Protein AF-A0A0F9CF23-F1 (afdb_monomer_lite)

Radius of gyration: 11.0 Å; chains: 1; bounding box: 32×24×25 Å

Foldseek 3Di:
DDPQLVVDDQQFWKAFPPDRWIWGFNDGDPVQQKTWTQTCDDPRHRDTDIDHSVRIDGPPPDD

pLDDT: mean 73.02, std 12.84, range [36.28, 87.44]

Organism: NCBI:txid412755

Sequence (63 aa):
MPLISRQFKKGDAVKEVGTNLKGVITKVEKIVERIKVEMLDGEEEGYEAWYDVEEFVLFKKKK

Structure (mmCIF, N/CA/C/O backbone):
data_AF-A0A0F9CF23-F1
#
_entry.id   AF-A0A0F9CF23-F1
#
loop_
_atom_site.group_PDB
_atom_site.id
_atom_site.type_symbol
_atom_site.label_atom_id
_atom_site.label_alt_id
_atom_site.label_comp_id
_atom_site.label_asym_id
_atom_site.label_entity_id
_atom_site.label_seq_id
_atom_site.pdbx_PDB_ins_code
_atom_site.Cartn_x
_atom_site.Cartn_y
_atom_site.Cartn_z
_atom_site.occupancy
_atom_site.B_iso_or_equiv
_atom_site.auth_seq_id
_atom_site.auth_comp_id
_atom_site.auth_asym_id
_atom_site.auth_atom_id
_atom_site.pdbx_PDB_model_num
ATOM 1 N N . MET A 1 1 ? -21.319 7.230 4.272 1.00 50.50 1 MET A N 1
ATOM 2 C CA . MET A 1 1 ? -20.166 6.311 4.390 1.00 50.50 1 MET A CA 1
ATOM 3 C C . MET A 1 1 ? -19.541 6.201 3.015 1.00 50.50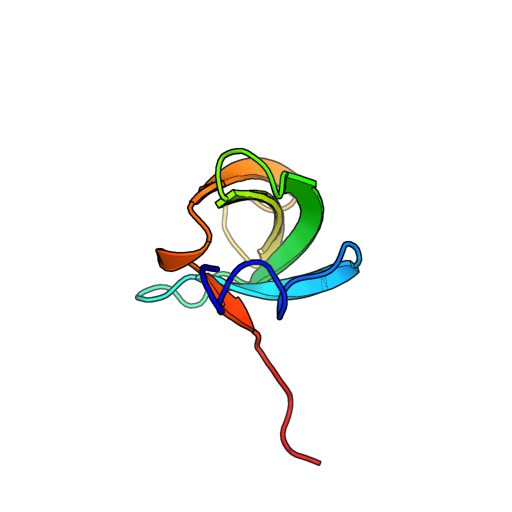 1 MET A C 1
ATOM 5 O O . MET A 1 1 ? -20.267 5.830 2.097 1.00 50.50 1 MET A O 1
ATOM 9 N N . PRO A 1 2 ? -18.267 6.558 2.851 1.00 48.19 2 PRO A N 1
ATOM 10 C CA . PRO A 1 2 ? -17.602 6.468 1.562 1.00 48.19 2 PRO A CA 1
ATOM 11 C C . PRO A 1 2 ? -17.473 4.988 1.164 1.00 48.19 2 PRO A C 1
ATOM 13 O O . PRO A 1 2 ? -17.098 4.122 1.955 1.00 48.19 2 PRO A O 1
ATOM 16 N N . LEU A 1 3 ? -17.931 4.669 -0.046 1.00 56.31 3 LEU A N 1
ATOM 17 C CA . LEU A 1 3 ? -18.096 3.299 -0.557 1.00 56.31 3 LEU A CA 1
ATOM 18 C C . LEU A 1 3 ? -16.768 2.668 -1.015 1.00 56.31 3 LEU A C 1
ATOM 20 O O . LEU A 1 3 ? -16.717 1.472 -1.304 1.00 56.31 3 LEU A O 1
ATOM 24 N N . ILE A 1 4 ? -15.709 3.471 -1.095 1.00 57.09 4 ILE A N 1
ATOM 25 C CA . ILE A 1 4 ? -14.453 3.158 -1.780 1.00 57.09 4 ILE A CA 1
ATOM 26 C C . ILE A 1 4 ? -13.493 2.421 -0.834 1.00 57.09 4 ILE A C 1
ATOM 28 O O . ILE A 1 4 ? -13.060 1.310 -1.137 1.00 57.09 4 ILE A O 1
ATOM 32 N N . SER A 1 5 ? -13.288 2.927 0.385 1.00 55.84 5 SER A N 1
ATOM 33 C CA . SER A 1 5 ? -12.456 2.294 1.427 1.00 55.84 5 SER A CA 1
ATOM 34 C C . SER A 1 5 ? -12.956 0.917 1.906 1.00 55.84 5 SER A C 1
ATOM 36 O O . SER A 1 5 ? -12.207 0.149 2.511 1.00 55.84 5 SER A O 1
ATOM 38 N N . ARG A 1 6 ? -14.213 0.549 1.617 1.00 63.28 6 ARG A N 1
ATOM 39 C CA . ARG A 1 6 ? -14.757 -0.804 1.855 1.00 63.28 6 ARG A CA 1
ATOM 40 C C . ARG A 1 6 ? -14.306 -1.842 0.829 1.00 63.28 6 ARG A C 1
ATOM 42 O O . ARG A 1 6 ? -14.395 -3.037 1.118 1.00 63.28 6 ARG A O 1
ATOM 49 N N . GLN A 1 7 ? -13.896 -1.407 -0.358 1.00 67.81 7 GLN A N 1
ATOM 50 C CA . GLN A 1 7 ? -13.515 -2.306 -1.443 1.00 67.81 7 GLN A CA 1
ATOM 51 C C . GLN A 1 7 ? -12.062 -2.766 -1.306 1.00 67.81 7 GLN A C 1
ATOM 53 O O . GLN A 1 7 ? -11.766 -3.898 -1.673 1.00 67.81 7 GLN A O 1
ATOM 58 N N . PHE A 1 8 ? -11.197 -1.932 -0.726 1.00 76.00 8 PHE A N 1
ATOM 59 C CA . PHE A 1 8 ? -9.778 -2.217 -0.531 1.00 76.00 8 PHE A CA 1
ATOM 60 C C . PHE A 1 8 ? -9.509 -2.988 0.762 1.00 76.00 8 PHE A C 1
ATOM 62 O O . PHE A 1 8 ? -9.951 -2.604 1.850 1.00 76.00 8 PHE A O 1
ATOM 69 N N . LYS A 1 9 ? -8.742 -4.073 0.661 1.00 79.81 9 LYS A N 1
ATOM 70 C CA . LYS A 1 9 ? -8.240 -4.834 1.805 1.00 79.81 9 LYS A CA 1
ATOM 71 C C . LYS A 1 9 ? -6.730 -4.974 1.721 1.00 79.81 9 LYS A C 1
ATOM 73 O O . LYS A 1 9 ? -6.127 -4.932 0.656 1.00 79.81 9 LYS A O 1
ATOM 78 N N . LYS A 1 10 ? -6.113 -5.192 2.881 1.00 83.94 10 LYS A N 1
ATOM 79 C CA . LYS A 1 10 ? -4.713 -5.607 2.941 1.00 83.94 10 LYS A CA 1
ATOM 80 C C . LYS A 1 10 ? -4.533 -6.902 2.136 1.00 83.94 10 LYS A C 1
ATOM 82 O O . LYS A 1 10 ? -5.270 -7.860 2.364 1.00 83.94 10 LYS A O 1
ATOM 87 N N . GLY A 1 11 ? -3.557 -6.915 1.238 1.00 83.44 11 GLY A N 1
ATOM 88 C CA . GLY A 1 11 ? -3.257 -8.004 0.315 1.00 83.44 11 GLY A CA 1
ATOM 89 C C . GLY A 1 11 ? -3.951 -7.888 -1.043 1.00 83.44 11 GLY A C 1
ATOM 90 O O . GLY A 1 11 ? -3.646 -8.686 -1.925 1.00 83.44 11 GLY A O 1
ATOM 91 N N . ASP A 1 12 ? -4.858 -6.924 -1.242 1.00 83.94 12 ASP A N 1
ATOM 92 C CA . ASP A 1 12 ? -5.416 -6.678 -2.571 1.00 83.94 12 ASP A CA 1
ATOM 93 C C . ASP A 1 12 ? -4.350 -6.081 -3.491 1.00 83.94 12 ASP A C 1
ATOM 95 O O . ASP A 1 12 ? -3.627 -5.155 -3.117 1.00 83.94 12 ASP A O 1
ATOM 99 N N . ALA A 1 13 ? -4.298 -6.604 -4.715 1.00 83.88 13 ALA A N 1
ATOM 100 C CA . ALA A 1 13 ? -3.518 -6.022 -5.790 1.00 83.88 13 ALA A CA 1
ATOM 101 C C . ALA A 1 13 ? -4.277 -4.826 -6.375 1.00 83.88 13 ALA A C 1
ATOM 103 O O . ALA A 1 13 ? -5.421 -4.937 -6.835 1.00 83.88 13 ALA A O 1
ATOM 104 N N . VAL A 1 14 ? -3.617 -3.681 -6.367 1.00 81.56 14 VAL A N 1
ATOM 105 C CA . VAL A 1 14 ? -4.119 -2.427 -6.907 1.00 81.56 14 VAL A CA 1
ATOM 106 C C . VAL A 1 14 ? -3.260 -1.985 -8.072 1.00 81.56 14 VAL A C 1
ATOM 108 O O . VAL A 1 14 ? -2.096 -2.363 -8.206 1.00 81.56 14 VAL A O 1
ATOM 111 N N . LYS A 1 15 ? -3.871 -1.198 -8.945 1.00 82.94 15 LYS A N 1
ATOM 112 C CA . LYS A 1 15 ? -3.190 -0.559 -10.056 1.00 82.94 15 LYS A CA 1
ATOM 113 C C . LYS A 1 15 ? -3.437 0.936 -9.958 1.00 82.94 15 LYS A C 1
ATOM 115 O O . LYS A 1 15 ? -4.581 1.343 -9.744 1.00 82.94 15 L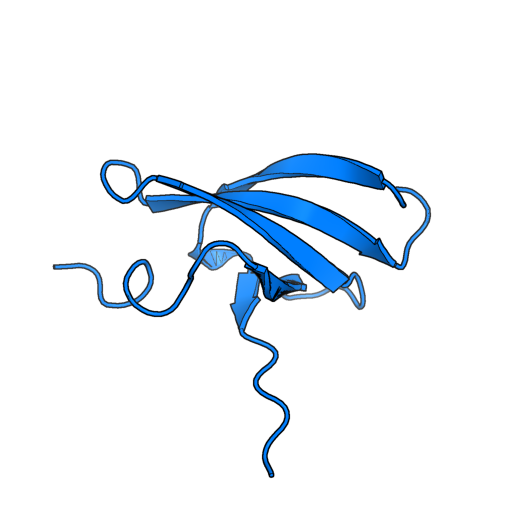YS A O 1
ATOM 120 N N . GLU A 1 16 ? -2.378 1.718 -10.087 1.00 76.88 16 GLU A N 1
ATOM 121 C CA . GLU A 1 16 ? -2.479 3.175 -10.084 1.00 76.88 16 GLU A CA 1
ATOM 122 C C . GLU A 1 16 ? -3.230 3.654 -11.336 1.00 76.88 16 GLU A C 1
ATOM 124 O O . GLU A 1 16 ? -3.056 3.115 -12.436 1.00 76.88 16 GLU A O 1
ATOM 129 N N . VAL A 1 17 ? -4.120 4.634 -11.178 1.00 70.62 17 VAL A N 1
ATOM 130 C CA . VAL A 1 17 ? -4.886 5.189 -12.297 1.00 70.62 17 VAL A CA 1
ATOM 131 C C . VAL A 1 17 ? -4.004 6.157 -13.081 1.00 70.62 17 VAL A C 1
ATOM 133 O O . VAL A 1 17 ? -3.578 7.178 -12.565 1.00 70.62 17 VAL A O 1
ATOM 136 N N . GLY A 1 18 ? -3.766 5.858 -14.358 1.00 69.19 18 GLY A N 1
ATOM 137 C CA . GLY A 1 18 ? -2.914 6.674 -15.235 1.00 69.19 18 GLY A CA 1
ATOM 138 C C . GLY A 1 18 ? -1.552 6.045 -15.514 1.00 69.19 18 GLY A C 1
ATOM 139 O O . GLY A 1 18 ? -0.971 6.311 -16.565 1.00 69.19 18 GLY A O 1
ATOM 140 N N . THR A 1 19 ? -1.120 5.108 -14.669 1.00 67.50 19 THR A N 1
ATO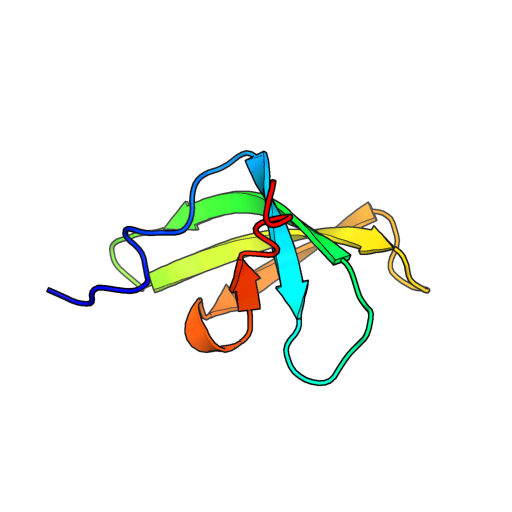M 141 C CA . THR A 1 19 ? 0.159 4.403 -14.810 1.00 67.50 19 THR A CA 1
ATOM 142 C C . THR A 1 19 ? -0.066 2.889 -14.936 1.00 67.50 19 THR A C 1
ATOM 144 O O . THR A 1 19 ? -1.123 2.350 -14.606 1.00 67.50 19 THR A O 1
ATOM 147 N N . ASN A 1 20 ? 0.907 2.148 -15.481 1.00 69.62 20 ASN A N 1
ATOM 148 C CA . ASN A 1 20 ? 0.856 0.676 -15.495 1.00 69.62 20 ASN A CA 1
ATOM 149 C C . ASN A 1 20 ? 1.419 0.038 -14.213 1.00 69.62 20 ASN A C 1
ATOM 151 O O . ASN A 1 20 ? 1.479 -1.190 -14.141 1.00 69.62 20 ASN A O 1
ATOM 155 N N . LEU A 1 21 ? 1.781 0.860 -13.222 1.00 72.94 21 LEU A N 1
ATOM 156 C CA . LEU A 1 21 ? 2.321 0.433 -11.937 1.00 72.94 21 LEU A CA 1
ATOM 157 C C . LEU A 1 21 ? 1.290 -0.405 -11.182 1.00 72.94 21 LEU A C 1
ATOM 159 O O . LEU A 1 21 ? 0.112 -0.044 -11.064 1.00 72.94 21 LEU A O 1
ATOM 163 N N . LYS A 1 22 ? 1.748 -1.553 -10.692 1.00 82.25 22 LYS A N 1
ATOM 164 C CA . LYS A 1 22 ? 0.961 -2.451 -9.851 1.00 82.25 22 LYS A CA 1
ATOM 165 C C . LYS A 1 22 ? 1.564 -2.446 -8.467 1.00 82.25 22 LYS A C 1
ATOM 167 O O . LYS A 1 22 ? 2.779 -2.503 -8.323 1.00 82.25 22 LYS A O 1
ATOM 172 N N . GLY A 1 23 ? 0.705 -2.478 -7.465 1.00 86.75 23 GLY A N 1
ATOM 173 C CA . GLY A 1 23 ? 1.122 -2.639 -6.087 1.00 86.75 23 GLY A CA 1
ATOM 174 C C . GLY A 1 23 ? 0.174 -3.531 -5.309 1.00 86.75 23 GLY A C 1
ATOM 175 O O . GLY A 1 23 ? -0.886 -3.930 -5.793 1.00 86.75 23 GLY A O 1
ATOM 176 N N . VAL A 1 24 ? 0.566 -3.860 -4.089 1.00 87.31 24 VAL A N 1
ATOM 177 C CA . VAL A 1 24 ? -0.239 -4.609 -3.132 1.00 87.31 24 VAL A CA 1
ATOM 178 C C . VAL A 1 24 ? -0.463 -3.753 -1.909 1.00 87.31 24 VAL A C 1
ATOM 180 O O . VAL A 1 24 ? 0.451 -3.143 -1.367 1.00 87.31 24 VAL A O 1
ATOM 183 N N . ILE A 1 25 ? -1.701 -3.721 -1.437 1.00 87.44 25 ILE A N 1
ATOM 184 C CA . ILE A 1 25 ? -2.024 -2.962 -0.239 1.00 87.44 25 ILE A CA 1
ATOM 185 C C . ILE A 1 25 ? -1.435 -3.665 0.986 1.00 87.44 25 ILE A C 1
ATOM 187 O O . ILE A 1 25 ? -1.877 -4.750 1.363 1.00 87.44 25 ILE A O 1
ATOM 191 N N . THR A 1 26 ? -0.502 -3.029 1.686 1.00 86.44 26 THR A N 1
ATOM 192 C CA . THR A 1 26 ? 0.061 -3.542 2.943 1.00 86.44 26 THR A CA 1
ATOM 193 C C . THR A 1 26 ? -0.720 -3.062 4.163 1.00 86.44 26 THR A C 1
ATOM 195 O O . THR A 1 26 ? -0.743 -3.748 5.195 1.00 86.44 26 THR A O 1
ATOM 198 N N . LYS A 1 27 ? -1.426 -1.926 4.063 1.00 86.69 27 LYS A N 1
ATOM 199 C CA . LYS A 1 27 ? -2.255 -1.376 5.148 1.00 86.69 27 LYS A CA 1
ATOM 200 C C . LYS A 1 27 ? -3.429 -0.554 4.609 1.00 86.69 27 LYS A C 1
ATOM 202 O O . LYS A 1 27 ? -3.298 0.124 3.604 1.00 86.69 27 LYS A O 1
ATOM 207 N N . VAL A 1 28 ? -4.573 -0.593 5.293 1.00 83.38 28 VAL A N 1
ATOM 208 C CA . VAL A 1 28 ? -5.755 0.225 4.964 1.00 83.38 28 VAL A CA 1
ATOM 209 C C . VAL A 1 28 ? -6.151 1.021 6.197 1.00 83.38 28 VAL A C 1
ATOM 211 O O . VAL A 1 28 ? -6.402 0.438 7.254 1.00 83.38 28 VAL A O 1
ATOM 214 N N . GLU A 1 29 ? -6.247 2.335 6.059 1.00 83.31 29 GLU A N 1
ATOM 215 C CA . GLU A 1 29 ? -6.669 3.257 7.101 1.00 83.31 29 GLU A CA 1
ATOM 216 C C . GLU A 1 29 ? -8.046 3.835 6.759 1.00 83.31 29 GLU A C 1
ATOM 218 O O . GLU A 1 29 ? -8.203 4.731 5.938 1.00 83.31 29 GLU A O 1
ATOM 223 N N . LYS A 1 30 ? -9.083 3.283 7.395 1.00 73.50 30 LYS A N 1
ATOM 224 C CA . LYS A 1 30 ? -10.493 3.591 7.089 1.00 73.50 30 LYS A CA 1
ATOM 225 C C . LYS A 1 30 ? -10.976 4.937 7.633 1.00 73.50 30 LYS A C 1
ATOM 227 O O . LYS A 1 30 ? -12.055 5.375 7.260 1.00 73.50 30 LYS A O 1
ATOM 232 N N . ILE A 1 31 ? -10.228 5.536 8.560 1.00 75.44 31 ILE A N 1
ATOM 233 C CA . ILE A 1 31 ? -10.604 6.792 9.226 1.00 75.44 31 ILE A CA 1
ATOM 234 C C . ILE A 1 31 ? -10.334 7.980 8.300 1.00 75.44 31 ILE A C 1
ATOM 236 O O . ILE A 1 31 ? -11.175 8.861 8.180 1.00 75.44 31 ILE A O 1
ATOM 240 N N . VAL A 1 32 ? -9.175 7.965 7.641 1.00 74.25 32 VAL A N 1
ATOM 241 C CA . VAL A 1 32 ? -8.704 9.012 6.720 1.00 74.25 32 VAL A CA 1
ATOM 242 C C . VAL A 1 32 ? -8.759 8.580 5.253 1.00 74.25 32 VAL A C 1
ATOM 244 O O . VAL A 1 32 ? -8.307 9.317 4.395 1.00 74.25 32 VAL A O 1
ATOM 247 N N . GLU A 1 33 ? -9.281 7.382 4.975 1.00 77.12 33 GLU A N 1
ATOM 248 C CA . GLU A 1 33 ? -9.393 6.804 3.628 1.00 77.12 33 GLU A CA 1
ATOM 249 C C . GLU A 1 33 ? -8.067 6.687 2.866 1.00 77.12 33 GLU A C 1
ATOM 251 O O . GLU A 1 33 ? -7.991 6.900 1.661 1.00 77.12 33 GLU A O 1
ATOM 256 N N . ARG A 1 34 ? -7.012 6.264 3.565 1.00 83.75 34 ARG A N 1
ATOM 257 C CA . ARG A 1 34 ? -5.690 6.051 2.966 1.00 83.75 34 ARG A CA 1
ATOM 258 C C . ARG A 1 34 ? -5.312 4.589 2.926 1.00 83.75 34 ARG A C 1
ATOM 260 O O . ARG A 1 34 ? -5.658 3.815 3.820 1.00 83.75 34 ARG A O 1
ATOM 267 N N . ILE A 1 35 ? -4.561 4.206 1.908 1.00 84.62 35 ILE A N 1
ATOM 268 C CA . ILE A 1 35 ? -3.986 2.873 1.769 1.00 84.62 35 ILE A CA 1
ATOM 269 C C . ILE A 1 35 ? -2.475 2.978 1.661 1.00 84.62 35 ILE A C 1
ATOM 271 O O . ILE A 1 35 ? -1.936 3.852 0.995 1.00 84.62 35 ILE A O 1
ATOM 275 N N . LYS A 1 36 ? -1.782 2.078 2.347 1.00 86.31 36 LYS A N 1
ATOM 276 C CA . LYS A 1 36 ? -0.356 1.871 2.153 1.00 86.31 36 LYS A CA 1
ATOM 277 C C . LYS A 1 36 ? -0.202 0.812 1.080 1.00 86.31 36 LYS A C 1
ATOM 279 O O . LYS A 1 36 ? -0.734 -0.289 1.246 1.00 86.31 36 LYS A O 1
ATOM 284 N N . VAL A 1 37 ? 0.467 1.165 -0.005 1.00 85.69 37 VAL A N 1
ATOM 285 C CA . VAL A 1 37 ? 0.667 0.298 -1.164 1.00 85.6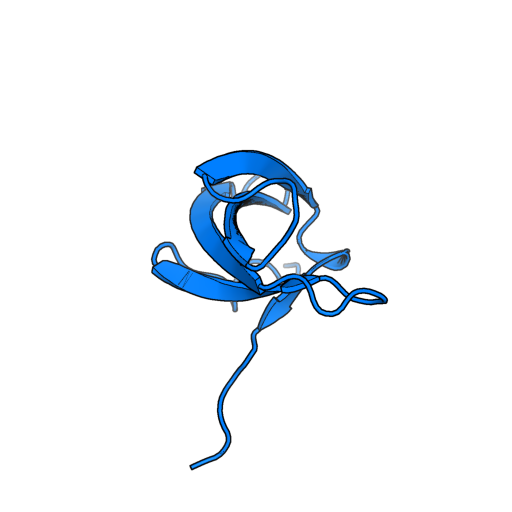9 37 VAL A CA 1
ATOM 286 C C . VAL A 1 37 ? 2.159 0.039 -1.303 1.00 85.69 37 VAL A C 1
ATOM 288 O O . VAL A 1 37 ? 2.962 0.965 -1.237 1.00 85.69 37 VAL A O 1
ATOM 291 N N . GLU A 1 38 ? 2.507 -1.231 -1.456 1.00 86.94 38 GLU A N 1
ATOM 292 C CA . GLU A 1 38 ? 3.838 -1.704 -1.817 1.00 86.94 38 GLU A CA 1
ATOM 293 C C . GLU A 1 38 ? 3.859 -1.947 -3.322 1.00 86.94 38 GLU A C 1
ATOM 295 O O . GLU A 1 38 ? 3.099 -2.779 -3.824 1.00 86.94 38 GLU A O 1
ATOM 300 N N . MET A 1 39 ? 4.671 -1.193 -4.055 1.00 84.56 39 MET A N 1
ATOM 301 C CA . MET A 1 39 ? 4.759 -1.324 -5.507 1.00 84.56 39 MET A CA 1
ATOM 302 C C . MET A 1 39 ? 5.504 -2.616 -5.876 1.00 84.56 39 MET A C 1
ATOM 304 O O . MET A 1 39 ? 6.594 -2.886 -5.378 1.00 84.56 39 MET A O 1
ATOM 308 N N . LEU A 1 40 ? 4.895 -3.422 -6.749 1.00 77.19 40 LEU A N 1
ATOM 309 C CA . LEU A 1 40 ? 5.414 -4.712 -7.218 1.00 77.19 40 LEU A CA 1
ATOM 310 C C . LEU A 1 40 ? 6.063 -4.646 -8.607 1.00 77.19 40 LEU A C 1
ATOM 312 O O . LEU A 1 40 ? 6.652 -5.629 -9.037 1.00 77.19 40 LEU A O 1
ATOM 316 N N . ASP A 1 41 ? 5.838 -3.569 -9.358 1.00 69.12 41 ASP A N 1
ATOM 317 C CA . ASP A 1 41 ? 6.106 -3.521 -10.799 1.00 69.12 41 ASP A CA 1
ATOM 318 C C . ASP A 1 41 ? 6.458 -2.066 -11.157 1.00 69.12 41 ASP A C 1
ATOM 320 O O . ASP A 1 41 ? 5.591 -1.20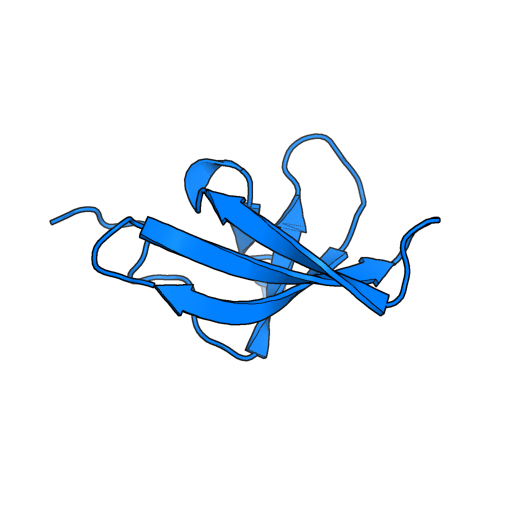0 -11.024 1.00 69.12 41 ASP A O 1
ATOM 324 N N . GLY A 1 42 ? 7.710 -1.782 -11.543 1.00 65.31 42 GLY A N 1
ATOM 325 C CA . GLY A 1 42 ? 8.200 -0.438 -11.905 1.00 65.31 42 GLY A CA 1
ATOM 326 C C . GLY A 1 42 ? 9.647 -0.151 -11.472 1.00 65.31 42 GLY A C 1
ATOM 327 O O . GLY A 1 42 ? 10.302 -1.004 -10.885 1.00 65.31 42 GLY A O 1
ATOM 328 N N . GLU A 1 43 ? 10.145 1.066 -11.730 1.00 64.00 43 GLU A N 1
ATOM 329 C CA . GLU A 1 43 ? 11.456 1.540 -11.224 1.00 64.00 43 GLU A CA 1
ATOM 330 C C . GLU A 1 43 ? 11.509 1.633 -9.681 1.00 64.00 43 GLU A C 1
ATOM 332 O O . GLU A 1 43 ? 12.592 1.649 -9.103 1.00 64.00 43 GLU A O 1
ATOM 337 N N . GLU A 1 44 ? 10.350 1.636 -9.014 1.00 62.81 44 GLU A N 1
ATOM 338 C CA . GLU A 1 44 ? 10.185 1.713 -7.553 1.00 62.81 44 GLU A CA 1
ATOM 339 C C . GLU A 1 44 ? 9.764 0.366 -6.924 1.00 62.81 44 GLU A C 1
ATOM 341 O O . GLU A 1 44 ? 9.037 0.326 -5.929 1.00 62.81 44 GLU A O 1
ATOM 346 N N . GLU A 1 45 ? 10.183 -0.758 -7.515 1.00 67.62 45 GLU A N 1
ATOM 347 C CA . GLU A 1 45 ? 9.900 -2.102 -6.993 1.00 67.62 45 GLU A CA 1
ATOM 348 C C . GLU A 1 45 ? 10.376 -2.244 -5.531 1.00 67.62 45 GLU A C 1
ATOM 350 O O . GLU A 1 45 ? 11.552 -2.054 -5.213 1.00 67.62 45 GLU A O 1
ATOM 355 N N . GLY A 1 46 ? 9.443 -2.556 -4.622 1.00 73.12 46 GLY A N 1
ATOM 356 C CA . GLY A 1 46 ? 9.700 -2.672 -3.182 1.00 73.12 46 GLY A CA 1
ATOM 357 C C . GLY A 1 46 ? 9.555 -1.372 -2.381 1.00 73.12 46 GLY A C 1
ATOM 358 O O . GLY A 1 46 ? 9.808 -1.377 -1.174 1.00 73.12 46 GLY A O 1
ATOM 359 N N . TYR A 1 47 ? 9.137 -0.266 -3.006 1.00 79.75 47 TYR A N 1
ATOM 360 C CA . TYR A 1 47 ? 8.819 0.963 -2.282 1.00 79.75 47 TYR A CA 1
ATOM 361 C C . TYR A 1 47 ? 7.415 0.901 -1.669 1.00 79.75 47 TYR A C 1
ATOM 363 O O . TYR A 1 47 ? 6.447 0.481 -2.308 1.00 79.75 47 TYR A O 1
ATOM 371 N N . GLU A 1 48 ? 7.300 1.346 -0.416 1.00 81.12 48 GLU A N 1
ATOM 372 C CA . GLU A 1 48 ? 6.029 1.450 0.294 1.00 81.12 48 GLU A CA 1
ATOM 373 C C . GLU A 1 48 ? 5.678 2.914 0.563 1.00 81.12 48 GLU A C 1
ATOM 375 O O . GLU A 1 48 ? 6.337 3.583 1.364 1.00 81.12 48 GLU A O 1
ATOM 380 N N . ALA A 1 49 ? 4.571 3.382 -0.007 1.00 82.75 49 ALA A N 1
ATOM 381 C CA . ALA A 1 49 ? 4.064 4.729 0.228 1.00 82.75 49 ALA A CA 1
ATOM 382 C C 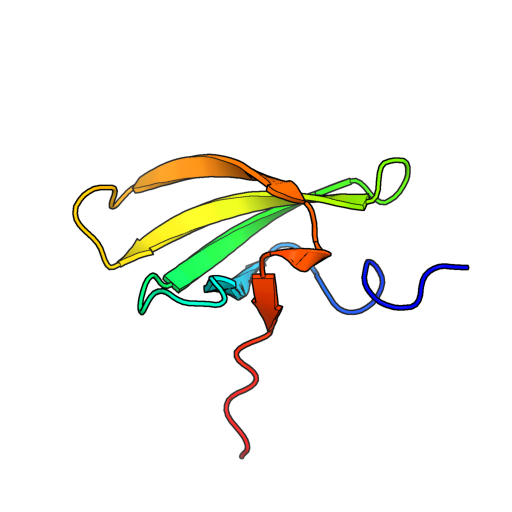. ALA A 1 49 ? 2.584 4.727 0.623 1.00 82.75 49 ALA A C 1
ATOM 384 O O . ALA A 1 49 ? 1.847 3.755 0.432 1.00 82.75 49 ALA A O 1
ATOM 385 N N . TRP A 1 50 ? 2.177 5.819 1.269 1.00 86.06 50 TRP A N 1
ATOM 386 C CA . TRP A 1 50 ? 0.784 6.081 1.607 1.00 86.06 50 TRP A CA 1
ATOM 387 C C . TRP A 1 50 ? 0.129 6.850 0.474 1.00 86.06 50 TRP A C 1
ATOM 389 O O . TRP A 1 50 ? 0.626 7.902 0.086 1.00 86.06 50 TRP A O 1
ATOM 399 N N . TYR A 1 51 ? -1.012 6.347 0.030 1.00 80.69 51 TYR A N 1
ATOM 400 C CA . TYR A 1 51 ? -1.796 6.923 -1.045 1.00 80.69 51 TYR A CA 1
ATOM 401 C C . TYR A 1 51 ? -3.253 7.076 -0.632 1.00 80.69 51 TYR A C 1
ATOM 403 O O . TYR A 1 51 ? -3.763 6.339 0.223 1.00 80.69 51 TYR A O 1
ATOM 411 N N . ASP A 1 52 ? -3.932 8.026 -1.258 1.00 81.56 52 ASP A N 1
ATOM 412 C CA . ASP A 1 52 ? -5.371 8.182 -1.116 1.00 81.56 52 ASP A CA 1
ATOM 413 C C . ASP A 1 52 ? -6.094 7.119 -1.967 1.00 81.56 52 ASP A C 1
ATOM 415 O O . ASP A 1 52 ? -5.670 6.763 -3.069 1.00 81.56 52 ASP A O 1
ATOM 419 N N . VAL A 1 53 ? -7.190 6.550 -1.446 1.00 75.75 53 VAL A N 1
ATOM 420 C CA . VAL A 1 53 ? -7.910 5.445 -2.122 1.00 75.75 53 VAL A CA 1
ATOM 421 C C . VAL A 1 53 ? -8.500 5.817 -3.483 1.00 75.75 53 VAL A C 1
ATOM 423 O O . VAL A 1 53 ? -8.869 4.922 -4.240 1.00 75.75 53 VAL A O 1
ATOM 426 N N . GLU A 1 54 ? -8.620 7.106 -3.790 1.00 73.38 54 GLU A N 1
ATOM 427 C CA . GLU A 1 54 ? -9.121 7.592 -5.079 1.00 73.38 54 GLU A CA 1
ATOM 428 C C . GLU A 1 54 ? -8.098 7.429 -6.214 1.00 73.38 54 GLU A C 1
ATOM 430 O O . GLU A 1 54 ? -8.495 7.298 -7.371 1.00 73.38 54 GLU A O 1
ATOM 435 N N . GLU A 1 55 ? -6.800 7.373 -5.898 1.00 71.62 55 GLU A N 1
ATOM 436 C CA . GLU A 1 55 ? -5.724 7.251 -6.896 1.00 71.62 55 GLU A CA 1
ATOM 437 C C . GLU A 1 55 ? -5.522 5.810 -7.391 1.00 71.62 55 GLU A C 1
ATOM 439 O O . GLU A 1 55 ? -4.891 5.565 -8.424 1.00 71.62 55 GLU A O 1
ATOM 444 N N . PHE A 1 56 ? -6.096 4.836 -6.684 1.00 71.12 56 PHE A N 1
ATOM 445 C CA . PHE A 1 56 ? -5.921 3.418 -6.968 1.00 71.12 56 PHE A CA 1
ATOM 446 C C . PHE A 1 56 ? -7.235 2.770 -7.364 1.00 71.12 56 PHE A C 1
ATOM 448 O O . PHE A 1 56 ? -8.294 3.036 -6.803 1.00 71.12 56 PHE A O 1
ATOM 455 N N . VAL A 1 57 ? -7.162 1.832 -8.305 1.00 70.19 57 VAL A N 1
ATOM 456 C CA . VAL A 1 57 ? -8.285 0.961 -8.653 1.00 70.19 57 VAL A CA 1
ATOM 457 C C . VAL A 1 57 ? -7.952 -0.487 -8.330 1.00 70.19 57 VAL A C 1
ATOM 459 O O . VAL A 1 57 ? -6.840 -0.969 -8.559 1.00 70.19 57 VAL A O 1
ATOM 462 N N . LEU A 1 58 ? -8.942 -1.212 -7.801 1.00 65.88 58 LEU A N 1
ATOM 463 C CA . LEU A 1 58 ? -8.838 -2.656 -7.611 1.00 65.88 58 LEU A CA 1
ATOM 464 C C . LEU A 1 58 ? -8.712 -3.333 -8.967 1.00 65.88 58 LEU A C 1
ATOM 466 O O . LEU A 1 58 ? -9.655 -3.347 -9.765 1.00 65.88 58 LEU A O 1
ATOM 470 N N . PHE A 1 59 ? -7.567 -3.968 -9.197 1.00 61.59 59 PHE A N 1
ATOM 471 C CA . PHE A 1 59 ? -7.372 -4.813 -10.360 1.00 61.59 59 PHE A CA 1
ATOM 472 C C . PHE A 1 59 ? -8.073 -6.156 -10.124 1.00 61.59 59 PHE A C 1
ATOM 474 O O . PHE A 1 59 ? -7.462 -7.192 -9.870 1.00 61.59 59 PHE A O 1
ATOM 481 N N . LYS A 1 60 ? -9.408 -6.153 -10.185 1.00 49.62 60 LYS A N 1
ATOM 482 C CA . LYS A 1 60 ? -10.186 -7.391 -10.196 1.00 49.62 60 LYS A CA 1
ATOM 483 C C . LYS A 1 60 ? -10.064 -8.019 -11.575 1.00 49.62 60 LYS A C 1
ATOM 485 O O . LYS A 1 60 ? -10.745 -7.620 -12.518 1.00 49.62 60 LYS A O 1
ATOM 490 N N . LYS A 1 61 ? -9.209 -9.037 -11.680 1.00 39.72 61 LYS A N 1
ATOM 491 C CA . LYS A 1 61 ? -9.181 -9.952 -12.822 1.00 39.72 61 LYS A CA 1
ATOM 492 C C . LYS A 1 61 ? -10.589 -10.548 -12.963 1.00 39.72 61 LYS A C 1
ATOM 494 O O . LYS A 1 61 ? -11.007 -11.352 -12.130 1.00 39.72 61 LYS A O 1
ATOM 499 N N . LYS A 1 62 ? -11.357 -10.075 -13.954 1.00 36.81 62 LYS A N 1
ATOM 500 C CA . LYS A 1 62 ? -12.643 -10.675 -14.329 1.00 36.81 62 LYS A CA 1
ATOM 501 C C . LYS A 1 62 ? -12.360 -12.134 -14.686 1.00 36.81 62 LYS A C 1
ATOM 503 O O . LYS A 1 62 ? -11.511 -12.403 -15.533 1.00 36.81 62 LYS A O 1
ATOM 508 N N . LYS A 1 63 ? -12.998 -13.027 -13.940 1.00 36.28 63 LYS A N 1
ATOM 509 C CA . LYS A 1 63 ? -13.006 -14.466 -14.177 1.00 36.28 63 LYS A CA 1
ATOM 510 C C . LYS A 1 63 ? -13.877 -14.780 -15.386 1.00 36.28 63 LYS A C 1
ATOM 512 O O . LYS A 1 63 ? -14.864 -14.032 -15.576 1.00 36.28 63 LYS A O 1
#

Secondary structure (DSSP, 8-state):
--SSTTT--TT-EEEETTS--EEEEEEEETTTTEEEEEEEESTTTT-EEEEETTSEEE-----